Protein AF-A0A1Q7FE17-F1 (afdb_monomer_lite)

Radius of gyration: 31.69 Å; chains: 1; bounding box: 96×47×71 Å

Secondary structure (DSSP, 8-state):
-HHHHHHHHHHHHHHHHHTS-GGG--SEEEETTTEEEE-SPPPHHHHHHHH--TT---SEEE-SSEESEEE-HHHHHHHHHHHHIIIIIPPPP-----------------------

Sequence (116 aa):
MVRLAVVGLVVAAVATELSKPEEERTWHGRVWGVVPYDFRPPTWERIREAYWNPDSERLFSDRVFGVGWAINFYQAKRLLESVFDRLVGAPPPLPIRMSERGPSAGGSRTGRRDRD

pLDDT: mean 75.9, std 13.81, range [44.97, 93.88]

Structure (mmCIF, N/CA/C/O backbone):
data_AF-A0A1Q7FE17-F1
#
_entry.id   AF-A0A1Q7FE17-F1
#
loop_
_atom_site.group_PDB
_atom_site.id
_atom_site.type_symbol
_atom_site.label_atom_id
_atom_site.label_alt_id
_atom_site.label_comp_id
_atom_site.label_asym_id
_atom_site.label_entity_id
_atom_site.label_seq_id
_atom_site.pdbx_PDB_ins_code
_atom_site.Cartn_x
_atom_site.Cartn_y
_atom_site.Cartn_z
_atom_site.occupancy
_atom_site.B_iso_or_equiv
_atom_site.auth_seq_id
_atom_site.auth_comp_id
_atom_site.auth_asym_id
_atom_site.auth_atom_id
_atom_site.pdbx_PDB_model_num
ATOM 1 N N . MET A 1 1 ? -2.921 20.537 -4.052 1.00 61.53 1 MET A N 1
ATOM 2 C CA . MET A 1 1 ? -4.124 19.747 -4.399 1.00 61.53 1 MET A CA 1
ATOM 3 C C . MET A 1 1 ? -4.050 18.303 -3.907 1.00 61.53 1 MET A C 1
ATOM 5 O O . MET A 1 1 ? -4.857 17.954 -3.060 1.00 61.53 1 MET A O 1
ATOM 9 N N . VAL A 1 2 ? -3.050 17.495 -4.293 1.00 68.31 2 VAL A N 1
ATOM 10 C CA . VAL A 1 2 ? -2.929 16.081 -3.848 1.00 68.31 2 VAL A CA 1
ATOM 11 C C . VAL A 1 2 ? -2.924 15.905 -2.319 1.00 68.31 2 VAL A C 1
ATOM 13 O O . VAL A 1 2 ? -3.630 15.049 -1.800 1.00 68.31 2 VAL A O 1
ATOM 16 N N . ARG A 1 3 ? -2.201 16.755 -1.573 1.00 66.00 3 ARG A N 1
ATOM 17 C CA . ARG A 1 3 ? -2.186 16.706 -0.096 1.00 66.00 3 ARG A CA 1
ATOM 18 C C . ARG A 1 3 ? -3.574 16.881 0.536 1.00 66.00 3 ARG A C 1
ATOM 20 O O . ARG A 1 3 ? -3.877 16.186 1.495 1.00 66.00 3 ARG A O 1
ATOM 27 N N . LEU A 1 4 ? -4.417 17.760 -0.013 1.00 78.81 4 LEU A N 1
ATOM 28 C CA . LEU A 1 4 ? -5.773 17.987 0.503 1.00 78.81 4 LEU A CA 1
ATOM 29 C C . LEU A 1 4 ? -6.683 16.785 0.230 1.00 78.81 4 LEU A C 1
ATOM 31 O O . LEU A 1 4 ? -7.480 16.428 1.087 1.00 78.81 4 LEU A O 1
ATOM 35 N N . ALA A 1 5 ? -6.514 16.116 -0.915 1.00 73.81 5 ALA A N 1
ATOM 36 C CA . ALA A 1 5 ? -7.244 14.889 -1.226 1.00 73.81 5 ALA A CA 1
ATOM 37 C C . ALA A 1 5 ? -6.867 13.740 -0.272 1.00 73.81 5 ALA A C 1
ATOM 39 O O . ALA A 1 5 ? -7.746 13.044 0.225 1.00 73.81 5 ALA A O 1
ATOM 40 N N . VAL A 1 6 ? -5.574 13.581 0.042 1.00 71.81 6 VAL A N 1
ATOM 41 C CA . VAL A 1 6 ? -5.108 12.583 1.022 1.00 71.81 6 VAL A CA 1
ATOM 42 C C . VAL A 1 6 ? -5.679 12.871 2.411 1.00 71.81 6 VAL A C 1
ATOM 44 O O . VAL A 1 6 ? -6.216 11.967 3.043 1.00 71.81 6 VAL A O 1
ATOM 47 N N . VAL A 1 7 ? -5.620 14.126 2.870 1.00 75.88 7 VAL A N 1
ATOM 48 C CA . VAL A 1 7 ? -6.195 14.528 4.166 1.00 75.88 7 VAL A CA 1
ATOM 49 C C . VAL A 1 7 ? -7.710 14.309 4.187 1.00 75.88 7 VAL A C 1
ATOM 51 O O . VAL A 1 7 ? -8.223 13.752 5.151 1.00 75.88 7 VAL A O 1
ATOM 54 N N . GLY A 1 8 ? -8.420 14.662 3.113 1.00 78.00 8 GLY A N 1
ATOM 55 C CA . GLY A 1 8 ? -9.861 14.438 2.991 1.00 78.00 8 GLY A CA 1
ATOM 56 C C . GLY A 1 8 ? -10.250 12.959 3.072 1.00 78.00 8 GLY A C 1
ATOM 57 O O . GLY A 1 8 ? -11.196 12.619 3.776 1.00 78.00 8 GLY A O 1
ATOM 58 N N . LEU A 1 9 ? -9.488 12.066 2.430 1.00 77.88 9 LEU A N 1
ATOM 59 C CA . LEU A 1 9 ? -9.709 10.617 2.517 1.00 77.88 9 LEU A CA 1
ATOM 60 C C . LEU A 1 9 ? -9.466 10.072 3.930 1.00 77.88 9 LEU A C 1
ATOM 62 O O . LEU A 1 9 ? -10.216 9.211 4.386 1.00 77.88 9 LEU A O 1
ATOM 66 N N . VAL A 1 10 ? -8.455 10.588 4.636 1.00 73.00 10 VAL A N 1
ATOM 67 C CA . VAL A 1 10 ? -8.198 10.226 6.040 1.00 73.00 10 VAL A CA 1
ATOM 68 C C . VAL A 1 10 ? -9.346 10.688 6.935 1.00 73.00 10 VAL A C 1
ATOM 70 O O . VAL A 1 10 ? -9.870 9.887 7.704 1.00 73.00 10 VAL A O 1
ATOM 73 N N . VAL A 1 11 ? -9.792 11.940 6.798 1.00 76.94 11 VAL A N 1
ATOM 74 C CA . VAL A 1 11 ? -10.922 12.485 7.569 1.00 76.94 11 VAL A CA 1
ATOM 75 C C . VAL A 1 11 ? -12.207 11.699 7.299 1.00 76.94 11 VAL A C 1
ATOM 77 O O . VAL A 1 11 ? -12.910 11.351 8.242 1.00 76.94 11 VAL A O 1
ATOM 80 N N . ALA A 1 12 ? -12.492 11.352 6.041 1.00 76.06 12 ALA A N 1
ATOM 81 C CA . ALA A 1 12 ? -13.666 10.559 5.678 1.00 76.06 12 ALA A CA 1
ATOM 82 C C . ALA A 1 12 ? -13.626 9.137 6.266 1.00 76.06 12 ALA A C 1
ATOM 84 O O . ALA A 1 12 ? -14.642 8.650 6.765 1.00 76.06 12 ALA A O 1
ATOM 85 N N . ALA A 1 13 ? -12.461 8.481 6.251 1.00 71.31 13 ALA A N 1
ATOM 86 C CA . ALA A 1 13 ? -12.287 7.159 6.853 1.00 71.31 13 ALA A CA 1
ATOM 87 C C . ALA A 1 13 ? -12.507 7.196 8.375 1.00 71.31 13 ALA A C 1
ATOM 89 O O . ALA A 1 13 ? -13.232 6.363 8.914 1.00 71.31 13 ALA A O 1
ATOM 90 N N . VAL A 1 14 ? -11.947 8.202 9.055 1.00 72.62 14 VAL A N 1
ATOM 91 C CA . VAL A 1 14 ? -12.116 8.393 10.505 1.00 72.62 14 VAL A CA 1
ATOM 92 C C . VAL A 1 14 ? -13.568 8.724 10.859 1.00 72.62 14 VAL A C 1
ATOM 94 O O . VAL A 1 14 ? -14.120 8.128 11.780 1.00 72.62 14 VAL A O 1
ATOM 97 N N . ALA A 1 15 ? -14.219 9.619 10.111 1.00 72.75 15 ALA A N 1
ATOM 98 C CA . ALA A 1 15 ? -15.624 9.963 10.328 1.00 72.75 15 ALA A CA 1
ATOM 99 C C . ALA A 1 15 ? -16.548 8.748 10.142 1.00 72.75 15 ALA A C 1
ATOM 1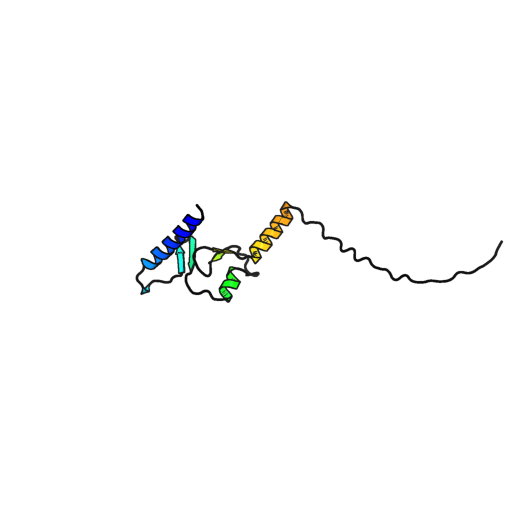01 O O . ALA A 1 15 ? -17.466 8.549 10.936 1.00 72.75 15 ALA A O 1
ATOM 102 N N . THR A 1 16 ? -16.274 7.904 9.141 1.00 70.56 16 THR A N 1
ATOM 103 C CA . THR A 1 16 ? -17.031 6.662 8.899 1.00 70.56 16 THR A CA 1
ATOM 104 C C . THR A 1 16 ? -16.956 5.721 10.099 1.00 70.56 16 THR A C 1
ATOM 106 O O . THR A 1 16 ? -17.959 5.128 10.482 1.00 70.56 16 THR A O 1
ATOM 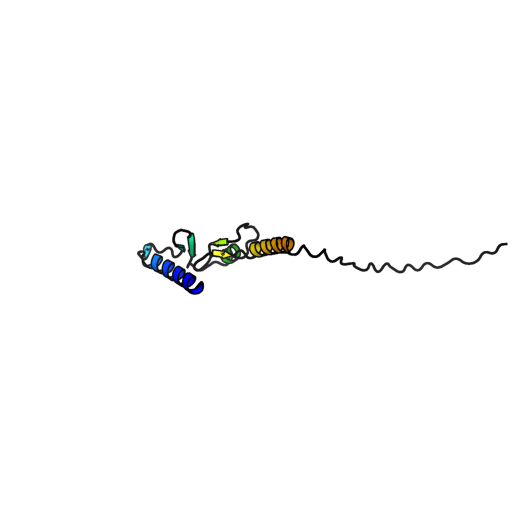109 N N . GLU A 1 17 ? -15.781 5.604 10.715 1.00 67.62 17 GLU A N 1
ATOM 110 C CA . GLU A 1 17 ? -15.568 4.700 11.843 1.00 67.62 17 GLU A CA 1
ATOM 111 C C . GLU A 1 17 ? -16.149 5.248 13.154 1.00 67.62 17 GLU A C 1
ATOM 113 O O . GLU A 1 17 ? -16.754 4.510 13.926 1.00 67.62 17 GLU A O 1
ATOM 118 N N . LEU A 1 18 ? -16.045 6.561 13.383 1.00 75.19 18 LEU A N 1
ATOM 119 C CA . LEU A 1 18 ? -16.649 7.217 14.547 1.00 75.19 18 LEU A CA 1
ATOM 120 C C . LEU A 1 18 ? -18.182 7.240 14.493 1.00 75.19 18 LEU A C 1
ATOM 122 O O . LEU A 1 18 ? -18.810 7.242 15.550 1.00 75.19 18 LEU A O 1
ATOM 126 N N . SER A 1 19 ? -18.772 7.221 13.293 1.00 71.81 19 SER A N 1
ATOM 127 C CA . SER A 1 19 ? -20.230 7.160 13.103 1.00 71.81 19 SER A CA 1
ATOM 128 C C . SER A 1 19 ? -20.836 5.805 13.482 1.00 71.81 19 SER A C 1
ATOM 130 O O . SER A 1 19 ? -22.051 5.709 13.639 1.00 71.81 19 SER A O 1
ATOM 132 N N . LYS A 1 20 ? -20.012 4.759 13.623 1.00 67.94 20 LYS A N 1
ATOM 133 C CA . LYS A 1 20 ? -20.458 3.448 14.098 1.00 67.94 20 LYS A CA 1
ATOM 134 C C . LYS A 1 20 ? -20.478 3.418 15.633 1.00 67.94 20 LYS A C 1
ATOM 136 O O . LYS A 1 20 ? -19.575 4.005 16.251 1.00 67.94 20 LYS A O 1
ATOM 141 N N . PRO A 1 21 ? -21.456 2.728 16.255 1.00 66.56 21 PRO A N 1
ATOM 142 C CA . PRO A 1 21 ? -21.403 2.430 17.683 1.00 66.56 21 PRO A CA 1
ATOM 143 C C . PRO A 1 21 ? -20.097 1.696 18.012 1.00 66.56 21 PRO A C 1
ATOM 145 O O . PRO A 1 21 ? -19.547 0.980 17.175 1.00 66.56 21 PRO A O 1
ATOM 148 N N . GLU A 1 22 ? -19.559 1.924 19.211 1.00 59.56 22 GLU A N 1
ATOM 149 C CA . GLU A 1 22 ? -18.185 1.539 19.578 1.00 59.56 22 GLU A CA 1
ATOM 150 C C . GLU A 1 22 ? -17.905 0.038 19.409 1.00 59.56 22 GLU A C 1
ATOM 152 O O . GLU A 1 22 ? -16.784 -0.347 19.084 1.00 59.56 22 GLU A O 1
ATOM 157 N N . GLU A 1 23 ? -18.945 -0.781 19.549 1.00 60.50 23 GLU A N 1
ATOM 158 C CA . GLU A 1 23 ? -18.933 -2.241 19.426 1.00 60.50 23 GLU A CA 1
ATOM 159 C C . GLU A 1 23 ? -18.795 -2.736 17.970 1.00 60.50 23 GLU A C 1
ATOM 161 O O . GLU A 1 23 ? -18.351 -3.859 17.745 1.00 60.50 23 GLU A O 1
ATOM 166 N N . GLU A 1 24 ? -19.103 -1.900 16.970 1.00 61.84 24 GLU A N 1
ATOM 167 C CA . GLU A 1 24 ? -19.036 -2.239 15.535 1.00 61.84 24 GLU A CA 1
ATOM 168 C C . GLU A 1 24 ? -17.802 -1.651 14.822 1.00 61.84 24 GLU A C 1
ATOM 170 O O . GLU A 1 24 ? -17.648 -1.778 13.600 1.00 61.84 24 GLU A O 1
ATOM 175 N N . ARG A 1 25 ? -16.905 -0.986 15.562 1.00 72.00 25 ARG A N 1
ATOM 176 C CA . ARG A 1 25 ? -15.694 -0.372 14.999 1.00 72.00 25 ARG A CA 1
ATOM 177 C C . ARG A 1 25 ? -14.637 -1.434 14.688 1.00 72.00 25 ARG A C 1
ATOM 179 O O . ARG A 1 25 ? -13.960 -1.945 15.577 1.00 72.00 25 ARG A O 1
ATOM 186 N N . THR A 1 26 ? -14.456 -1.744 13.410 1.00 73.94 26 THR A N 1
ATOM 187 C CA . THR A 1 26 ? -13.464 -2.699 12.902 1.00 73.94 26 THR A CA 1
ATOM 188 C C . THR A 1 26 ? -12.094 -2.066 12.646 1.00 73.94 26 THR A C 1
ATOM 190 O O . THR A 1 26 ? -11.099 -2.784 12.570 1.00 73.94 26 THR A O 1
ATOM 193 N N . TRP A 1 27 ? -12.012 -0.736 12.500 1.00 76.44 27 TRP A N 1
ATOM 194 C CA . TRP A 1 27 ? -10.785 0.028 12.208 1.00 76.44 27 TRP A CA 1
ATOM 195 C C . TRP A 1 27 ? -10.040 -0.405 10.933 1.00 76.44 27 TRP A C 1
ATOM 197 O O . TRP A 1 27 ? -8.893 -0.024 10.708 1.00 76.44 27 TRP A O 1
ATOM 207 N N . HIS A 1 28 ? -10.703 -1.164 10.065 1.00 84.06 28 HIS A N 1
ATOM 208 C CA . HIS A 1 28 ? -10.225 -1.561 8.748 1.00 84.06 28 HIS A CA 1
ATOM 209 C C . HIS A 1 28 ? -11.407 -1.671 7.781 1.00 84.06 28 HIS A C 1
ATOM 211 O O . HIS A 1 28 ? -12.522 -2.015 8.182 1.00 84.06 28 HIS A O 1
ATOM 217 N N . GLY A 1 29 ? -11.172 -1.426 6.495 1.00 81.50 29 GLY A N 1
ATOM 218 C CA . GLY A 1 29 ? -12.226 -1.466 5.489 1.00 81.50 29 GLY A CA 1
ATOM 219 C C . GLY A 1 29 ? -11.830 -0.781 4.191 1.00 81.50 29 GLY A C 1
ATOM 220 O O . GLY A 1 29 ? -10.653 -0.674 3.848 1.00 81.50 29 GLY A O 1
ATOM 221 N N . ARG A 1 30 ? -12.831 -0.323 3.438 1.00 85.88 30 ARG A N 1
ATOM 222 C CA . ARG A 1 30 ? -12.615 0.388 2.180 1.00 85.88 30 ARG A CA 1
ATOM 223 C C . ARG A 1 30 ? -13.544 1.595 2.092 1.00 85.88 30 ARG A C 1
ATOM 225 O O . ARG A 1 30 ? -14.760 1.440 2.161 1.00 85.88 30 ARG A O 1
ATOM 232 N N . VAL A 1 31 ? -12.984 2.793 1.922 1.00 78.12 31 VAL A N 1
ATOM 233 C CA . VAL A 1 31 ? -13.767 4.012 1.686 1.00 78.12 31 VAL A CA 1
ATOM 234 C C . VAL A 1 31 ? -14.420 3.892 0.311 1.00 78.12 31 VAL A C 1
ATOM 236 O O . VAL A 1 31 ? -13.735 3.677 -0.695 1.00 78.12 31 VAL A O 1
ATOM 239 N N . TRP A 1 32 ? -15.752 3.974 0.294 1.00 77.38 32 TRP A N 1
ATOM 240 C CA . TRP A 1 32 ? -16.601 3.859 -0.902 1.00 77.38 32 TRP A CA 1
ATOM 241 C C . TRP A 1 32 ? -16.351 2.589 -1.729 1.00 77.38 32 TRP A C 1
ATOM 243 O O . TRP A 1 32 ? -16.522 2.586 -2.942 1.00 77.38 32 TRP A O 1
ATOM 253 N N . GLY A 1 33 ? -15.885 1.509 -1.094 1.00 79.62 33 GLY A N 1
ATOM 254 C CA . GLY A 1 33 ? -15.579 0.265 -1.801 1.00 79.62 33 GLY A CA 1
ATOM 255 C C . GLY A 1 33 ? -14.387 0.348 -2.762 1.00 79.62 33 GLY A C 1
ATOM 256 O O . GLY A 1 33 ? -14.134 -0.630 -3.459 1.00 79.62 33 GLY A O 1
ATOM 257 N N . VAL A 1 34 ? -13.605 1.443 -2.760 1.00 82.75 34 VAL A N 1
ATOM 258 C CA . VAL A 1 34 ? -12.419 1.620 -3.627 1.00 82.75 34 VAL A CA 1
ATOM 259 C C . VAL A 1 34 ? -11.107 1.774 -2.845 1.00 82.75 34 VAL A C 1
ATOM 261 O O . VAL A 1 34 ? -10.167 1.013 -3.079 1.00 82.75 34 VAL A O 1
ATOM 264 N N . VAL A 1 35 ? -11.027 2.708 -1.890 1.00 82.19 35 VAL A N 1
ATOM 265 C CA . VAL A 1 35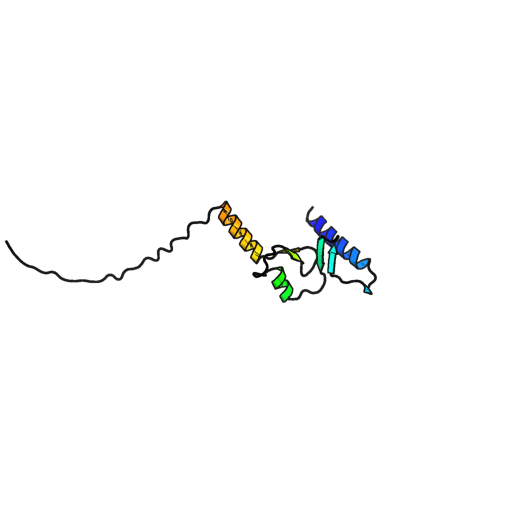 ? -9.761 3.057 -1.213 1.00 82.19 35 VAL A CA 1
ATOM 266 C C . VAL A 1 35 ? -9.599 2.264 0.090 1.00 82.19 35 VAL A C 1
ATOM 268 O O . VAL A 1 35 ? -10.378 2.496 1.015 1.00 82.19 35 VAL A O 1
ATOM 271 N N . PRO A 1 36 ? -8.637 1.327 0.203 1.00 86.44 36 PRO A N 1
ATOM 272 C CA . PRO A 1 36 ? -8.487 0.520 1.411 1.00 86.44 36 PRO A CA 1
ATOM 273 C C . PRO A 1 36 ? -7.988 1.365 2.587 1.00 86.44 36 PRO A C 1
ATOM 275 O O . PRO A 1 36 ? -7.259 2.336 2.390 1.00 86.44 36 PRO A O 1
ATOM 278 N N . TYR A 1 37 ? -8.371 1.006 3.807 1.00 85.31 37 TYR A N 1
ATOM 279 C CA . TYR A 1 37 ? -7.804 1.553 5.035 1.00 85.31 37 TYR A CA 1
ATOM 280 C C . TYR A 1 37 ? -7.648 0.464 6.096 1.00 85.31 37 TYR A C 1
ATOM 282 O O . TYR A 1 37 ? -8.493 -0.424 6.208 1.00 85.31 37 TYR A O 1
ATOM 290 N N . ASP A 1 38 ? -6.584 0.549 6.887 1.00 88.06 38 ASP A N 1
ATOM 291 C CA . ASP A 1 38 ? -6.346 -0.320 8.041 1.00 88.06 38 ASP A CA 1
ATOM 292 C C . ASP A 1 38 ? -5.610 0.482 9.119 1.00 88.06 38 ASP A C 1
ATOM 294 O O . ASP A 1 38 ? -4.532 1.006 8.868 1.00 88.06 38 ASP A O 1
ATOM 298 N N . PHE A 1 39 ? -6.187 0.634 10.306 1.00 84.75 39 PHE A N 1
ATOM 299 C CA . PHE A 1 39 ? -5.573 1.354 11.428 1.00 84.75 39 PHE A CA 1
ATOM 300 C C . PHE A 1 39 ? -5.109 0.415 12.547 1.00 84.75 39 PHE A C 1
ATOM 302 O O . PHE A 1 39 ? -4.775 0.870 13.640 1.00 84.75 39 PHE A O 1
ATOM 309 N N . ARG A 1 40 ? -5.067 -0.897 12.298 1.00 84.69 40 ARG A N 1
ATOM 310 C CA . ARG A 1 40 ? -4.556 -1.870 13.267 1.00 84.69 40 ARG A CA 1
ATOM 311 C C . ARG A 1 40 ? -3.026 -1.884 13.259 1.00 84.69 40 ARG A C 1
ATOM 313 O O . ARG A 1 40 ? -2.435 -1.704 12.197 1.00 84.69 40 ARG A O 1
ATOM 320 N N . PRO A 1 41 ? -2.361 -2.143 14.398 1.00 83.69 41 PRO A N 1
ATOM 321 C CA . PRO A 1 41 ? -0.909 -2.274 14.438 1.00 83.69 41 PRO A CA 1
ATOM 322 C C . PRO A 1 41 ? -0.417 -3.295 13.395 1.00 83.69 41 PRO A C 1
ATOM 324 O O . PRO A 1 41 ? -0.876 -4.442 13.407 1.00 83.69 41 PRO A O 1
ATOM 327 N N . PRO A 1 42 ? 0.483 -2.906 12.476 1.00 85.94 42 PRO A N 1
ATOM 328 C CA . PRO A 1 42 ? 0.953 -3.806 11.437 1.00 85.94 42 PRO A CA 1
ATOM 329 C C . PRO A 1 42 ? 1.934 -4.837 12.010 1.00 85.94 42 PRO A C 1
ATOM 331 O O . PRO A 1 42 ? 2.764 -4.529 12.862 1.00 85.94 42 PRO A O 1
ATOM 334 N N . THR A 1 43 ? 1.885 -6.058 11.486 1.00 89.06 43 THR A N 1
ATOM 335 C CA . THR A 1 43 ? 2.894 -7.102 11.731 1.00 89.06 43 THR A CA 1
ATOM 336 C C . THR A 1 43 ? 4.020 -7.006 10.703 1.00 89.06 43 THR A C 1
ATOM 338 O O . THR A 1 43 ? 3.770 -6.633 9.551 1.00 89.06 43 THR A O 1
ATOM 341 N N . TRP A 1 44 ? 5.237 -7.412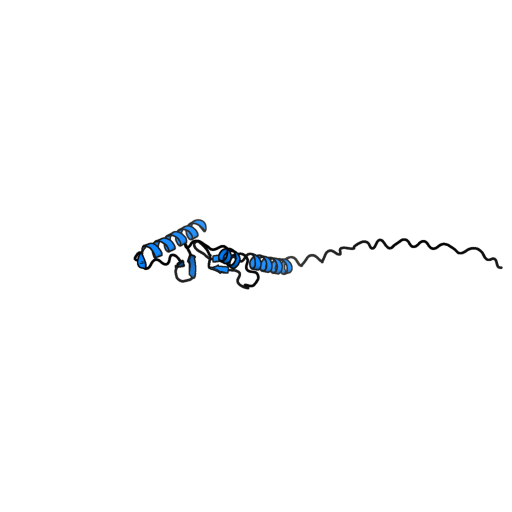 11.074 1.00 90.38 44 TRP A N 1
ATOM 342 C CA . TRP A 1 44 ? 6.393 -7.376 10.172 1.00 90.38 44 TRP A CA 1
ATOM 343 C C . TRP A 1 44 ? 6.182 -8.210 8.902 1.00 90.38 44 TRP A C 1
ATOM 345 O O . TRP A 1 44 ? 6.518 -7.760 7.805 1.00 90.38 44 TRP A O 1
ATOM 355 N N . GLU A 1 45 ? 5.545 -9.375 9.026 1.00 90.06 45 GLU A N 1
ATOM 356 C CA . GLU A 1 45 ? 5.212 -10.255 7.904 1.00 90.06 45 GLU A CA 1
ATOM 357 C C . GLU A 1 45 ? 4.360 -9.522 6.864 1.00 90.06 45 GLU A C 1
ATOM 359 O O . GLU A 1 45 ? 4.708 -9.488 5.687 1.00 90.06 45 GLU A O 1
ATOM 364 N N . ARG A 1 46 ? 3.294 -8.847 7.306 1.00 88.19 46 ARG A N 1
ATOM 365 C CA . ARG A 1 46 ? 2.393 -8.100 6.415 1.00 88.19 46 ARG A CA 1
ATOM 366 C C . ARG A 1 46 ? 3.063 -6.888 5.774 1.00 88.19 46 ARG A C 1
ATOM 368 O O . ARG A 1 46 ? 2.759 -6.573 4.629 1.00 88.19 46 ARG A O 1
ATOM 375 N N . ILE A 1 47 ? 3.986 -6.218 6.472 1.00 89.56 47 ILE A N 1
ATOM 376 C CA . ILE A 1 47 ? 4.802 -5.143 5.879 1.00 89.56 47 ILE A CA 1
ATOM 377 C C . ILE A 1 47 ? 5.644 -5.712 4.737 1.00 89.56 47 ILE A C 1
ATOM 379 O O . ILE A 1 47 ? 5.614 -5.182 3.626 1.00 89.56 47 ILE A O 1
ATOM 383 N N . ARG A 1 48 ? 6.355 -6.817 4.980 1.00 90.94 48 ARG A N 1
ATOM 384 C CA . ARG A 1 48 ? 7.151 -7.478 3.943 1.00 90.94 48 ARG A CA 1
ATOM 385 C C . ARG A 1 48 ? 6.282 -7.914 2.768 1.00 90.94 48 ARG A C 1
ATOM 387 O O . ARG A 1 48 ? 6.634 -7.648 1.628 1.00 90.94 48 ARG A O 1
ATOM 394 N N . GLU A 1 49 ? 5.135 -8.518 3.040 1.00 91.62 49 GLU A N 1
ATOM 395 C CA . GLU A 1 49 ? 4.215 -9.009 2.017 1.00 91.62 49 GLU A CA 1
ATOM 396 C C . GLU A 1 49 ? 3.600 -7.882 1.169 1.00 91.62 49 GLU A C 1
ATOM 398 O O . GLU A 1 49 ? 3.426 -8.028 -0.039 1.00 91.62 49 GLU A O 1
ATOM 403 N N . ALA A 1 50 ? 3.292 -6.733 1.770 1.00 90.25 50 ALA A N 1
ATOM 404 C CA . ALA A 1 50 ? 2.693 -5.620 1.043 1.00 90.25 50 ALA A CA 1
ATOM 405 C C . ALA A 1 50 ? 3.707 -4.852 0.183 1.00 90.25 50 ALA A C 1
ATOM 407 O O . ALA A 1 50 ? 3.355 -4.406 -0.912 1.00 90.25 50 ALA A O 1
ATOM 408 N N . TYR A 1 51 ? 4.942 -4.689 0.671 1.00 91.62 51 TYR A N 1
ATOM 409 C CA . TYR A 1 51 ? 5.947 -3.818 0.051 1.00 91.62 51 TYR A CA 1
ATOM 410 C C . TYR A 1 51 ? 7.068 -4.563 -0.688 1.00 91.62 51 TYR A C 1
ATOM 412 O O . TYR A 1 51 ? 7.684 -3.987 -1.583 1.00 91.62 51 TYR A O 1
ATOM 420 N N . TRP A 1 52 ? 7.352 -5.820 -0.342 1.00 92.19 52 TRP A N 1
ATOM 421 C CA . TRP A 1 52 ? 8.450 -6.607 -0.911 1.00 92.19 52 TRP A CA 1
ATOM 422 C C . TRP A 1 52 ? 8.078 -8.088 -1.057 1.00 92.19 52 TRP A C 1
ATOM 424 O O . TRP A 1 52 ? 8.649 -8.965 -0.404 1.00 92.19 52 TRP A O 1
ATOM 434 N N . ASN A 1 53 ? 7.109 -8.363 -1.929 1.00 93.25 53 ASN A N 1
ATOM 435 C CA . ASN A 1 53 ? 6.667 -9.722 -2.220 1.00 93.25 53 ASN A CA 1
ATOM 436 C C . ASN A 1 53 ? 7.065 -10.118 -3.652 1.00 93.25 53 ASN A C 1
ATOM 438 O O . ASN A 1 53 ? 6.412 -9.672 -4.598 1.00 93.25 53 ASN A O 1
ATOM 442 N N . PRO A 1 54 ? 8.128 -10.923 -3.826 1.00 91.75 54 PRO A N 1
ATOM 443 C CA . PRO A 1 54 ? 8.572 -11.357 -5.146 1.00 91.75 54 PRO A CA 1
ATOM 444 C C . PRO A 1 54 ? 7.632 -12.371 -5.810 1.00 91.75 54 PRO A C 1
ATOM 446 O O . PRO A 1 54 ? 7.631 -12.469 -7.035 1.00 91.75 54 PRO A O 1
ATOM 449 N N . ASP A 1 55 ? 6.817 -13.073 -5.021 1.00 93.38 55 ASP A N 1
ATOM 450 C CA . ASP A 1 55 ? 5.892 -14.111 -5.490 1.00 93.38 55 ASP A CA 1
ATOM 451 C C . ASP A 1 55 ? 4.551 -13.524 -5.964 1.00 93.38 55 ASP A C 1
ATOM 453 O O . ASP A 1 55 ? 3.772 -14.178 -6.654 1.00 93.38 55 ASP A O 1
ATOM 457 N N . SER A 1 56 ? 4.264 -12.272 -5.601 1.00 90.25 56 SER A N 1
ATOM 458 C CA . SER A 1 56 ? 3.055 -11.566 -6.017 1.00 90.25 56 SER A CA 1
ATOM 459 C C . SER A 1 56 ? 3.259 -10.854 -7.345 1.00 90.25 56 SER A C 1
ATOM 461 O O . SER A 1 56 ? 4.130 -9.997 -7.487 1.00 90.25 56 SER A O 1
ATOM 463 N N . GLU A 1 57 ? 2.361 -11.104 -8.296 1.00 90.75 57 GLU A N 1
ATOM 464 C CA . GLU A 1 57 ? 2.339 -10.369 -9.562 1.00 90.75 57 GLU A CA 1
ATOM 465 C C . GLU A 1 57 ? 1.763 -8.947 -9.426 1.00 90.75 57 GLU A C 1
ATOM 467 O O . GLU A 1 57 ? 1.908 -8.118 -10.326 1.00 90.75 57 GLU A O 1
ATOM 472 N N . ARG A 1 58 ? 1.133 -8.625 -8.288 1.00 90.31 58 ARG A N 1
ATOM 473 C CA . ARG A 1 58 ? 0.389 -7.374 -8.084 1.00 90.31 58 ARG A CA 1
ATOM 474 C C . ARG A 1 58 ? 1.328 -6.223 -7.712 1.00 90.31 58 ARG A C 1
ATOM 476 O O . ARG A 1 58 ? 2.063 -6.307 -6.730 1.00 90.31 58 ARG A O 1
ATOM 483 N N . LEU A 1 59 ? 1.239 -5.113 -8.453 1.00 88.81 59 LEU A N 1
ATOM 484 C CA . LEU A 1 59 ? 1.950 -3.865 -8.135 1.00 88.81 59 LEU A CA 1
ATOM 485 C C . LEU A 1 59 ? 1.336 -3.138 -6.932 1.00 88.81 59 LEU A C 1
ATOM 487 O O . LEU A 1 59 ? 2.062 -2.599 -6.100 1.00 88.81 59 LEU A O 1
ATOM 491 N N . PHE A 1 60 ? 0.004 -3.127 -6.848 1.00 91.56 60 PHE A N 1
ATOM 492 C CA . PHE A 1 60 ? -0.734 -2.498 -5.759 1.00 91.56 60 PHE A CA 1
ATOM 493 C C . PHE A 1 60 ? -1.368 -3.558 -4.865 1.00 91.56 60 PHE A C 1
ATOM 495 O O . PHE A 1 60 ? -2.052 -4.469 -5.341 1.00 91.56 60 PHE A O 1
ATOM 502 N N . SER A 1 61 ? -1.149 -3.407 -3.566 1.00 87.81 61 SER A N 1
ATOM 503 C CA . SER A 1 61 ? -1.702 -4.241 -2.501 1.00 87.81 61 SER A CA 1
ATOM 504 C C . SER A 1 61 ? -2.476 -3.370 -1.509 1.00 87.81 61 SER A C 1
ATOM 506 O O . SER A 1 61 ? -2.376 -2.137 -1.521 1.00 87.81 61 SER A O 1
ATOM 508 N N . ASP A 1 62 ? -3.289 -3.994 -0.660 1.00 86.25 62 ASP A N 1
ATOM 509 C CA . ASP A 1 62 ? -3.955 -3.269 0.421 1.00 86.25 62 ASP A CA 1
ATOM 510 C C . ASP A 1 62 ? -2.901 -2.815 1.439 1.00 86.25 62 ASP A C 1
ATOM 512 O O . ASP A 1 62 ? -1.978 -3.557 1.785 1.00 86.25 62 ASP A O 1
ATOM 516 N N . ARG A 1 63 ? -2.989 -1.556 1.876 1.00 83.56 63 ARG A N 1
ATOM 517 C CA . ARG A 1 63 ? -1.997 -0.984 2.785 1.00 83.56 63 ARG A CA 1
ATOM 518 C C . ARG A 1 63 ? -2.137 -1.591 4.177 1.00 83.56 63 ARG A C 1
ATOM 520 O O . ARG A 1 63 ? -3.234 -1.710 4.703 1.00 83.56 63 ARG A O 1
ATOM 527 N N . VAL A 1 64 ? -0.997 -1.918 4.781 1.00 85.12 64 VAL A N 1
ATOM 528 C CA . VAL A 1 64 ? -0.927 -2.568 6.101 1.00 85.12 64 VAL A CA 1
ATOM 529 C C . VAL A 1 64 ? -1.274 -1.619 7.250 1.00 85.12 64 VAL A C 1
ATOM 531 O O . VAL A 1 64 ? -1.704 -2.070 8.303 1.00 85.12 64 VAL A O 1
ATOM 534 N N . PHE A 1 65 ? -1.056 -0.315 7.056 1.00 84.62 65 PHE A N 1
ATOM 535 C CA . PHE A 1 65 ? -1.399 0.719 8.027 1.00 84.62 65 PHE A CA 1
ATOM 536 C C . PHE A 1 65 ? -1.696 2.067 7.354 1.00 84.62 65 PHE A C 1
ATOM 538 O O . PHE A 1 65 ? -0.930 2.532 6.505 1.00 84.62 65 PHE A O 1
ATOM 545 N N . GLY A 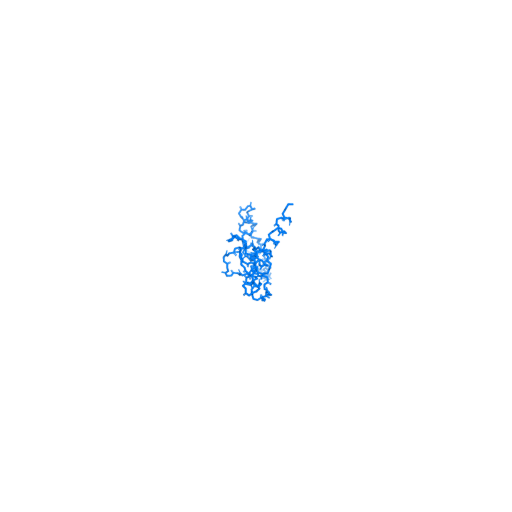1 66 ? -2.776 2.728 7.759 1.00 82.88 66 GLY A N 1
ATOM 546 C CA . GLY A 1 66 ? -3.280 3.981 7.207 1.00 82.88 66 GLY A CA 1
ATOM 547 C C . GLY A 1 66 ? -4.262 3.788 6.048 1.00 82.88 66 GLY A C 1
ATOM 548 O O . GLY A 1 66 ? -4.854 2.728 5.874 1.00 82.88 66 GLY A O 1
ATOM 549 N N . VAL A 1 67 ? -4.437 4.841 5.245 1.00 84.69 67 VAL A N 1
ATOM 550 C CA . VAL A 1 67 ? -5.406 4.898 4.135 1.00 84.69 67 VAL A CA 1
ATOM 551 C C . VAL A 1 67 ? -4.689 4.869 2.787 1.00 84.69 67 VAL A C 1
ATOM 553 O O . VAL A 1 67 ? -3.758 5.644 2.562 1.00 84.69 67 VAL A O 1
ATOM 556 N N . GLY A 1 68 ? -5.143 4.016 1.874 1.00 84.38 68 GLY A N 1
ATOM 557 C CA . GLY A 1 68 ? -4.676 3.900 0.496 1.00 84.38 68 GLY A CA 1
ATOM 558 C C . GLY A 1 68 ? -4.098 2.526 0.171 1.00 84.38 68 GLY A C 1
ATOM 559 O O . GLY A 1 68 ? -4.251 1.569 0.920 1.00 84.38 68 GLY A O 1
ATOM 560 N N . TRP A 1 69 ? -3.407 2.444 -0.962 1.00 89.62 69 TRP A N 1
ATOM 561 C CA . TRP A 1 69 ? -2.726 1.230 -1.417 1.00 89.62 69 TRP A CA 1
ATOM 562 C C . TRP A 1 69 ? -1.261 1.217 -0.972 1.00 89.62 69 TRP A C 1
ATOM 564 O O . TRP A 1 69 ? -0.638 2.277 -0.812 1.00 89.62 69 TRP A O 1
ATOM 574 N N . ALA A 1 70 ? -0.721 0.026 -0.747 1.00 90.00 70 ALA A N 1
ATOM 575 C CA . ALA A 1 70 ? 0.712 -0.224 -0.686 1.00 90.00 70 ALA A CA 1
ATOM 576 C C . ALA A 1 70 ? 1.243 -0.531 -2.094 1.00 90.00 70 ALA A C 1
ATOM 578 O O . ALA A 1 70 ? 0.493 -0.926 -2.989 1.00 90.00 70 ALA A O 1
ATOM 579 N N . ILE A 1 71 ? 2.539 -0.291 -2.290 1.00 91.00 71 ILE A N 1
ATOM 580 C CA . ILE A 1 71 ? 3.229 -0.530 -3.558 1.00 91.00 71 ILE A CA 1
ATOM 581 C C . ILE A 1 71 ? 4.235 -1.645 -3.326 1.00 91.00 71 ILE A C 1
ATOM 583 O O . ILE A 1 71 ? 5.121 -1.510 -2.485 1.00 91.00 71 ILE A O 1
ATOM 587 N N . ASN A 1 72 ? 4.121 -2.716 -4.104 1.00 93.88 72 ASN A N 1
ATOM 588 C CA . ASN A 1 72 ? 5.114 -3.773 -4.131 1.00 93.88 72 ASN A CA 1
ATOM 589 C C . ASN A 1 72 ? 6.339 -3.298 -4.924 1.00 93.88 72 ASN A C 1
ATOM 591 O O . ASN A 1 72 ? 6.336 -3.267 -6.159 1.00 93.88 72 ASN A O 1
ATOM 595 N N . PHE A 1 73 ? 7.396 -2.914 -4.213 1.00 91.31 73 PHE A N 1
ATOM 596 C CA . PHE A 1 73 ? 8.598 -2.343 -4.812 1.00 91.31 73 PHE A CA 1
ATOM 597 C C . PHE A 1 73 ? 9.374 -3.346 -5.668 1.00 91.31 73 PHE A C 1
ATOM 599 O O . PHE A 1 73 ? 10.027 -2.938 -6.628 1.00 91.31 73 PHE A O 1
ATOM 606 N N . TYR A 1 74 ? 9.263 -4.647 -5.382 1.00 91.38 74 TYR A N 1
ATOM 607 C CA . TYR A 1 74 ? 9.872 -5.681 -6.216 1.00 91.38 74 TYR A CA 1
ATOM 608 C C . TYR A 1 74 ? 9.274 -5.667 -7.630 1.00 91.38 74 TYR A C 1
ATOM 610 O O . TYR A 1 74 ? 9.994 -5.611 -8.629 1.00 91.38 74 TYR A O 1
ATOM 618 N N . GLN A 1 75 ? 7.944 -5.610 -7.715 1.00 91.06 75 GLN A N 1
ATOM 619 C CA . GLN A 1 75 ? 7.235 -5.537 -8.992 1.00 91.06 75 GLN A CA 1
ATOM 620 C C . GLN A 1 75 ? 7.410 -4.181 -9.676 1.00 91.06 75 GLN A C 1
ATOM 622 O O . GLN A 1 75 ? 7.571 -4.129 -10.894 1.00 91.06 75 GLN A O 1
ATOM 627 N N . ALA A 1 76 ? 7.456 -3.088 -8.908 1.00 90.50 76 ALA A N 1
ATOM 628 C CA . ALA A 1 76 ? 7.758 -1.763 -9.447 1.00 90.50 76 ALA A CA 1
ATOM 629 C C . ALA A 1 76 ? 9.129 -1.734 -10.143 1.00 90.50 76 ALA A C 1
ATOM 631 O O . ALA A 1 76 ? 9.249 -1.190 -11.240 1.00 90.50 76 ALA A O 1
ATOM 632 N N . LYS A 1 77 ? 10.143 -2.371 -9.540 1.00 89.69 77 LYS A N 1
ATOM 633 C CA . LYS A 1 77 ? 11.481 -2.505 -10.125 1.00 89.69 77 LYS A CA 1
ATOM 634 C C . LYS A 1 77 ? 11.446 -3.296 -11.434 1.00 89.69 77 LYS A C 1
ATOM 636 O O . LYS A 1 77 ? 11.951 -2.803 -12.436 1.00 89.69 77 LYS A O 1
ATOM 641 N N . ARG A 1 78 ? 10.809 -4.473 -11.452 1.00 90.00 78 ARG A N 1
ATOM 642 C CA . ARG A 1 78 ? 10.699 -5.298 -12.671 1.00 90.00 78 ARG A CA 1
ATOM 643 C C . ARG A 1 78 ? 10.001 -4.562 -13.809 1.00 90.00 78 ARG A C 1
ATOM 645 O O . ARG A 1 78 ? 10.424 -4.649 -14.960 1.00 90.00 78 ARG A O 1
ATOM 652 N N . LEU A 1 79 ? 8.937 -3.825 -13.489 1.00 88.31 79 LEU A N 1
ATOM 653 C CA . LEU A 1 79 ? 8.236 -3.013 -14.473 1.00 88.31 79 LEU A CA 1
ATOM 654 C C . LEU A 1 79 ? 9.154 -1.912 -15.014 1.00 88.31 79 LEU A C 1
ATOM 656 O O . LEU A 1 79 ? 9.237 -1.745 -16.228 1.00 88.31 79 LEU A O 1
ATOM 660 N N . LEU A 1 80 ? 9.879 -1.214 -14.139 1.00 88.94 80 LEU A N 1
ATOM 661 C CA . LEU A 1 80 ? 10.813 -0.164 -14.537 1.00 88.94 80 LEU A CA 1
ATOM 662 C C . LEU A 1 80 ? 11.933 -0.693 -15.442 1.00 88.94 80 LEU A C 1
ATOM 664 O O . LEU A 1 80 ? 12.182 -0.088 -16.477 1.00 88.94 80 LEU A O 1
ATOM 668 N N . GLU A 1 81 ? 12.552 -1.825 -15.096 1.00 87.62 81 GLU A N 1
ATOM 669 C CA . GLU A 1 81 ? 13.569 -2.492 -15.925 1.00 87.62 81 GLU A CA 1
ATOM 670 C C . GLU A 1 81 ? 12.999 -2.834 -17.307 1.00 87.62 81 GLU A C 1
ATOM 672 O O . GLU A 1 81 ? 13.553 -2.430 -18.325 1.00 87.62 81 GLU A O 1
ATOM 677 N N . SER A 1 82 ? 11.814 -3.453 -17.351 1.00 87.31 82 SER A N 1
ATOM 678 C CA . SER A 1 82 ? 11.172 -3.818 -18.619 1.00 87.31 82 SER A CA 1
ATOM 679 C C . SER A 1 82 ? 10.832 -2.613 -19.502 1.00 87.31 82 SER A C 1
ATOM 681 O O . SER A 1 82 ? 10.896 -2.693 -20.728 1.00 87.31 82 SER A O 1
ATOM 683 N N . VAL A 1 83 ? 10.444 -1.490 -18.894 1.00 84.75 83 VAL A N 1
ATOM 684 C CA . VAL A 1 83 ? 10.114 -0.254 -19.608 1.00 84.75 83 VAL A CA 1
ATOM 685 C C . VAL A 1 83 ? 11.389 0.429 -20.088 1.00 84.75 83 VAL A C 1
ATOM 687 O O . VAL A 1 83 ? 11.437 0.894 -21.224 1.00 84.75 83 VAL A O 1
ATOM 690 N N . PHE A 1 84 ? 12.427 0.456 -19.256 1.00 83.56 84 PHE A N 1
ATOM 691 C CA . PHE A 1 84 ? 13.720 1.027 -19.602 1.00 83.56 84 PHE A CA 1
ATOM 692 C C . PHE A 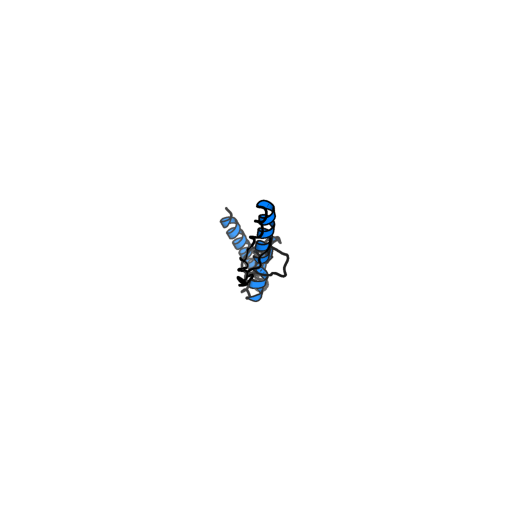1 84 ? 14.362 0.287 -20.779 1.00 83.56 84 PHE A C 1
ATOM 694 O O . PHE A 1 84 ? 14.738 0.929 -21.758 1.00 83.56 84 PHE A O 1
ATOM 701 N N . ASP A 1 85 ? 14.381 -1.047 -20.746 1.00 84.12 85 ASP A N 1
ATOM 702 C CA . ASP A 1 85 ? 14.913 -1.877 -21.831 1.00 84.12 85 ASP A CA 1
ATOM 703 C C . ASP A 1 85 ? 14.201 -1.612 -23.164 1.00 84.12 85 ASP A C 1
ATOM 705 O O . ASP A 1 85 ? 14.835 -1.568 -24.219 1.00 84.12 85 ASP A O 1
ATOM 709 N N . ARG A 1 86 ? 12.881 -1.390 -23.119 1.00 79.75 86 ARG A N 1
ATOM 710 C CA . ARG A 1 86 ? 12.064 -1.081 -24.303 1.00 79.75 86 ARG A CA 1
ATOM 711 C C . ARG A 1 86 ? 12.304 0.321 -24.852 1.00 79.75 86 ARG A C 1
ATOM 713 O O . ARG A 1 86 ? 12.237 0.504 -26.062 1.00 79.75 86 ARG A O 1
ATOM 720 N N . LEU A 1 87 ? 12.508 1.309 -23.981 1.00 80.06 87 LEU A N 1
ATOM 721 C CA . LEU A 1 87 ? 12.605 2.717 -24.374 1.00 80.06 87 LEU A CA 1
ATOM 722 C C . LEU A 1 87 ? 14.027 3.136 -24.749 1.00 80.06 87 LEU A C 1
ATOM 724 O O . LEU A 1 87 ? 14.204 3.920 -25.676 1.00 80.06 87 LEU A O 1
ATOM 728 N N . VAL A 1 88 ? 15.025 2.649 -24.015 1.00 78.69 88 VAL A N 1
ATOM 729 C CA . VAL A 1 88 ? 16.426 3.068 -24.168 1.00 78.69 88 VAL A CA 1
ATOM 730 C C . VAL A 1 88 ? 17.203 2.106 -25.071 1.00 78.69 88 VAL A C 1
ATOM 732 O O . VAL A 1 88 ? 18.208 2.502 -25.657 1.00 78.69 88 VAL A O 1
ATOM 735 N N . GLY A 1 89 ? 16.706 0.876 -25.254 1.00 68.31 89 GLY A N 1
ATOM 736 C CA . GLY A 1 89 ? 17.473 -0.225 -25.826 1.00 68.31 89 GLY A CA 1
ATOM 737 C C . GLY A 1 89 ? 18.519 -0.676 -24.811 1.00 68.31 89 GLY A C 1
ATOM 738 O O . GLY A 1 89 ? 19.349 0.121 -24.376 1.00 68.31 89 GLY A O 1
ATOM 739 N N . ALA A 1 90 ? 18.463 -1.937 -24.378 1.00 65.44 90 ALA A N 1
ATOM 740 C CA . ALA A 1 90 ? 19.412 -2.456 -23.396 1.00 65.44 90 ALA A CA 1
ATOM 741 C C . ALA A 1 90 ? 20.857 -2.137 -23.841 1.00 65.44 90 ALA A C 1
ATOM 743 O O . ALA A 1 90 ? 21.214 -2.465 -24.980 1.00 65.44 90 ALA A O 1
ATOM 744 N N . PRO A 1 91 ? 21.694 -1.486 -23.003 1.00 61.06 91 PRO A N 1
ATOM 745 C CA . PRO A 1 91 ? 23.096 -1.299 -23.343 1.00 61.06 91 PRO A CA 1
ATOM 746 C C . PRO A 1 91 ? 23.689 -2.683 -23.641 1.00 61.06 91 PRO A C 1
ATOM 748 O O . PRO A 1 91 ? 23.419 -3.621 -22.881 1.00 61.06 91 PRO A O 1
ATOM 751 N N . PRO A 1 92 ? 24.438 -2.854 -24.749 1.00 61.69 92 PRO A N 1
ATOM 752 C CA . PRO A 1 92 ? 24.994 -4.153 -25.098 1.00 61.69 92 PRO A CA 1
ATOM 753 C C . PRO A 1 92 ? 25.765 -4.691 -23.888 1.00 61.69 92 PRO A C 1
ATOM 755 O O . PRO A 1 92 ? 26.469 -3.905 -23.240 1.00 61.69 92 PRO A O 1
ATOM 758 N N . PRO A 1 93 ? 25.619 -5.987 -23.545 1.00 63.97 93 PRO A N 1
ATOM 759 C CA . PRO A 1 93 ? 26.309 -6.563 -22.402 1.00 63.97 93 PRO A CA 1
ATOM 760 C C . PRO A 1 93 ? 27.787 -6.235 -22.552 1.00 63.97 93 PRO A C 1
ATOM 762 O O . PRO A 1 93 ? 28.394 -6.590 -23.564 1.00 63.97 93 PRO A O 1
ATOM 765 N N . LEU A 1 94 ? 28.333 -5.482 -21.590 1.00 64.88 94 LEU A N 1
ATOM 766 C CA . LEU A 1 94 ? 29.729 -5.075 -21.628 1.00 64.88 94 LEU A CA 1
ATOM 767 C C . LEU A 1 94 ? 30.550 -6.354 -21.779 1.00 64.88 94 LEU A C 1
ATOM 769 O O . LEU A 1 94 ? 30.495 -7.200 -20.879 1.00 64.88 94 LEU A O 1
ATOM 773 N N . PRO A 1 95 ? 31.283 -6.543 -22.892 1.00 56.62 95 PRO A N 1
ATOM 774 C CA . PRO A 1 95 ? 32.177 -7.668 -22.988 1.00 56.62 95 PRO A CA 1
ATOM 775 C C . PRO A 1 95 ? 33.248 -7.398 -21.942 1.00 56.62 95 PRO A C 1
ATOM 777 O O . PRO A 1 95 ? 34.146 -6.580 -22.148 1.00 56.62 95 PRO A O 1
ATOM 780 N N . ILE A 1 96 ? 33.148 -8.066 -20.794 1.00 63.78 96 ILE A N 1
ATOM 781 C CA . ILE A 1 96 ? 34.293 -8.255 -19.920 1.00 63.78 96 ILE A CA 1
ATOM 782 C C . ILE A 1 96 ? 35.240 -9.120 -20.744 1.00 63.78 96 ILE A C 1
ATOM 784 O O . ILE A 1 96 ? 35.231 -10.347 -20.676 1.00 63.78 96 ILE A O 1
ATOM 788 N N . ARG A 1 97 ? 36.025 -8.465 -21.602 1.00 57.19 97 ARG A N 1
ATOM 789 C CA . ARG A 1 97 ? 37.184 -9.050 -22.251 1.00 57.19 97 ARG A CA 1
ATOM 790 C C . ARG A 1 97 ? 38.213 -9.197 -21.147 1.00 57.19 97 ARG A C 1
ATOM 792 O O . ARG A 1 97 ? 39.081 -8.354 -20.952 1.00 57.19 97 ARG A O 1
ATOM 799 N N . MET A 1 98 ? 38.025 -10.245 -20.357 1.00 58.78 98 MET A N 1
ATOM 800 C CA . MET A 1 98 ? 39.031 -10.784 -19.473 1.00 58.78 98 MET A CA 1
ATOM 801 C C . MET A 1 98 ? 40.211 -11.089 -20.392 1.00 58.78 98 MET A C 1
ATOM 803 O O . MET A 1 98 ? 40.133 -11.997 -21.213 1.00 58.78 98 MET A O 1
ATOM 807 N N . SER A 1 99 ? 41.231 -10.225 -20.372 1.00 57.19 99 SER A N 1
ATOM 808 C CA . SER A 1 99 ? 42.479 -10.474 -21.082 1.00 57.19 99 SER A CA 1
ATOM 809 C C . SER A 1 99 ? 42.985 -11.821 -20.601 1.00 57.19 99 SER A C 1
ATOM 811 O O . SER A 1 99 ? 43.536 -11.922 -19.503 1.00 57.19 99 SER A O 1
ATOM 813 N N . GLU A 1 100 ? 42.771 -12.849 -21.416 1.00 58.19 100 GLU A N 1
ATOM 814 C CA . GLU A 1 100 ? 43.520 -14.086 -21.350 1.00 58.19 100 GLU A CA 1
ATOM 815 C C . GLU A 1 100 ? 44.978 -13.685 -21.524 1.00 58.19 100 GLU A C 1
ATOM 817 O O . GLU A 1 100 ? 45.493 -13.470 -22.621 1.00 58.19 100 GLU A O 1
ATOM 822 N N . ARG A 1 101 ? 45.641 -13.490 -20.387 1.00 58.91 101 ARG A N 1
ATOM 823 C CA . ARG A 1 101 ? 47.086 -13.456 -20.297 1.00 58.91 101 ARG A CA 1
ATOM 824 C C . ARG A 1 101 ? 47.513 -14.892 -20.599 1.00 58.91 101 ARG A C 1
ATOM 826 O O . ARG A 1 101 ? 47.651 -15.704 -19.691 1.00 58.91 101 ARG A O 1
ATOM 833 N N . GLY A 1 102 ? 47.599 -15.223 -21.887 1.00 49.09 102 GLY A N 1
ATOM 834 C CA . GLY A 1 102 ? 48.135 -16.498 -22.338 1.00 49.09 102 GLY A CA 1
ATOM 835 C C . GLY A 1 102 ? 49.530 -16.677 -21.734 1.00 49.09 102 GLY A C 1
ATOM 836 O O . GLY A 1 102 ? 50.297 -15.708 -21.700 1.00 49.09 102 GLY A O 1
ATOM 837 N N . PRO A 1 103 ? 49.869 -17.859 -21.198 1.00 52.84 103 PRO A N 1
ATOM 838 C CA . PRO A 1 103 ? 51.202 -18.088 -20.677 1.00 52.84 103 PRO A CA 1
ATOM 839 C C . PRO A 1 103 ? 52.179 -17.975 -21.847 1.00 52.84 103 PRO A C 1
ATOM 841 O O . PRO A 1 103 ? 52.056 -18.697 -22.836 1.00 52.84 103 PRO A O 1
ATOM 844 N N . SER A 1 104 ? 53.138 -17.053 -21.743 1.00 57.22 104 SER A N 1
ATOM 845 C CA . SER A 1 104 ? 54.291 -16.989 -22.637 1.00 57.22 104 SER A CA 1
ATOM 846 C C . SER A 1 104 ? 55.051 -18.310 -22.531 1.00 57.22 104 SER A C 1
ATOM 848 O O . SER A 1 104 ? 55.884 -18.495 -21.645 1.00 57.22 104 SER A O 1
ATOM 850 N N . ALA A 1 105 ? 54.723 -19.255 -23.408 1.00 53.41 105 ALA A N 1
ATOM 851 C CA . ALA A 1 105 ? 55.448 -20.499 -23.547 1.00 53.41 105 ALA A CA 1
ATOM 852 C C . ALA A 1 105 ? 56.790 -20.190 -24.216 1.00 53.41 105 ALA A C 1
ATOM 854 O O . ALA A 1 105 ? 56.862 -19.869 -25.402 1.00 53.41 105 ALA A O 1
ATOM 855 N N . GLY A 1 106 ? 57.858 -20.263 -23.424 1.00 54.12 106 GLY A N 1
ATOM 856 C CA . GLY A 1 106 ? 59.209 -20.391 -23.943 1.00 54.12 106 GLY A CA 1
ATOM 857 C C . GLY A 1 106 ? 59.332 -21.651 -24.804 1.00 54.12 106 GLY A C 1
ATOM 858 O O . GLY A 1 106 ? 58.764 -22.694 -24.487 1.00 54.12 106 GLY A O 1
ATOM 859 N N . GLY A 1 107 ? 60.092 -21.550 -25.891 1.00 44.97 107 GLY A N 1
ATOM 860 C CA . GLY A 1 107 ? 60.331 -22.653 -26.816 1.00 44.97 107 GLY A CA 1
ATOM 861 C C . GLY A 1 107 ? 61.572 -22.399 -27.655 1.00 44.97 107 GLY A C 1
ATOM 862 O O . GLY A 1 107 ? 61.508 -21.863 -28.754 1.00 44.97 107 GLY A O 1
ATOM 863 N N . SER A 1 108 ? 62.717 -22.744 -27.085 1.00 49.97 108 SER A N 1
ATOM 864 C CA . SER A 1 108 ? 64.053 -22.694 -27.666 1.00 49.97 108 SER A CA 1
ATOM 865 C C . SER A 1 108 ? 64.235 -23.688 -28.826 1.00 49.97 108 SER A C 1
ATOM 867 O O . SER A 1 108 ? 63.615 -24.747 -28.833 1.00 49.97 108 SER A O 1
ATOM 869 N N . ARG A 1 109 ? 65.254 -23.411 -29.659 1.00 50.81 109 ARG A N 1
ATOM 870 C CA . ARG A 1 109 ? 65.933 -24.265 -30.667 1.00 50.81 109 ARG A CA 1
ATOM 871 C C . ARG A 1 109 ? 65.370 -24.205 -32.088 1.00 50.81 109 ARG A C 1
ATOM 873 O O . ARG A 1 109 ? 64.314 -24.745 -32.374 1.00 50.81 109 ARG A O 1
ATOM 880 N N . THR A 1 110 ? 66.213 -23.754 -33.015 1.00 49.91 110 THR A N 1
ATOM 881 C CA . THR A 1 110 ? 66.778 -24.644 -34.043 1.00 49.91 110 THR A CA 1
ATOM 882 C C . THR A 1 110 ? 68.107 -24.062 -34.516 1.00 49.91 110 THR A C 1
ATOM 884 O O . THR A 1 110 ? 68.184 -22.921 -34.961 1.00 49.91 110 THR A O 1
ATOM 887 N N . GLY A 1 111 ? 69.171 -24.842 -34.336 1.00 48.81 111 GLY A N 1
ATOM 888 C CA . GLY A 1 111 ? 70.482 -24.568 -34.901 1.00 48.81 111 GLY A CA 1
ATOM 889 C C . GLY A 1 111 ? 70.600 -25.131 -36.316 1.00 48.81 111 GLY A C 1
ATOM 890 O O . GLY A 1 111 ? 70.030 -26.173 -36.615 1.00 48.81 111 GLY A O 1
ATOM 891 N N . ARG A 1 112 ? 71.389 -24.425 -37.131 1.00 53.81 112 ARG A N 1
ATOM 892 C CA . ARG A 1 112 ? 72.388 -24.935 -38.086 1.00 53.81 112 ARG A CA 1
ATOM 893 C C . ARG A 1 112 ? 72.038 -26.202 -38.885 1.00 53.81 112 ARG A C 1
ATOM 895 O O . ARG A 1 112 ? 72.094 -27.305 -38.343 1.00 53.81 112 ARG A O 1
ATOM 902 N N . ARG A 1 113 ? 71.937 -26.057 -40.211 1.00 49.84 113 ARG A N 1
ATOM 903 C CA . ARG A 1 113 ? 72.599 -26.968 -41.162 1.00 49.84 113 ARG A CA 1
ATOM 904 C C . ARG A 1 113 ? 72.777 -26.332 -42.539 1.00 49.84 113 ARG A C 1
ATOM 906 O O . ARG A 1 113 ? 71.866 -25.702 -43.058 1.00 49.84 113 ARG A O 1
ATOM 913 N N . ASP A 1 114 ? 73.985 -26.526 -43.044 1.00 50.47 114 ASP A N 1
ATOM 914 C CA . ASP A 1 114 ? 74.541 -26.120 -44.331 1.00 50.47 114 ASP A CA 1
ATOM 915 C C . ASP A 1 114 ? 73.907 -26.848 -45.534 1.00 50.47 114 ASP A C 1
ATOM 917 O O . ASP A 1 114 ? 73.355 -27.940 -45.344 1.00 50.47 114 ASP A O 1
ATOM 921 N N . ARG A 1 115 ? 74.141 -26.271 -46.731 1.00 52.28 115 ARG A N 1
ATOM 922 C CA . ARG A 1 115 ? 73.996 -26.744 -48.138 1.00 52.28 115 ARG A CA 1
ATOM 923 C C . ARG A 1 115 ? 73.079 -25.830 -48.964 1.00 52.28 115 ARG A C 1
ATOM 925 O O . ARG A 1 115 ? 72.005 -25.489 -48.486 1.00 52.28 115 ARG A O 1
ATOM 932 N N . ASP A 1 116 ? 73.431 -25.352 -50.157 1.00 56.59 116 ASP A N 1
ATOM 933 C CA . ASP A 1 116 ? 74.464 -25.715 -51.148 1.00 56.59 116 ASP A CA 1
ATOM 934 C C . ASP A 1 116 ? 75.085 -24.457 -51.788 1.00 56.59 116 ASP A C 1
ATOM 936 O O . ASP A 1 116 ? 74.409 -23.400 -51.787 1.00 56.59 116 ASP A O 1
#

Foldseek 3Di:
DVVVVLVVQQVQLVVVQVPDDPVPRPQWDADVNHKTAHADDADPVVVCCQAANPPDCDQWDHDRHGIGTGGHVNNVVVVVVVVCCVPVPPDPDPPPPPPPPDPPDDDDDDDDDDDD